Protein AF-A0A6V7HYF6-F1 (afdb_monomer_lite)

Sequence (171 aa):
VRHMAARCIATLAVLHTGVTMQYVVKYVVPLLETRTADAGNAHILTAPNQLDVKRQGAAEALTCIVDKLEVKVVPYAVLFMVPLLGRMSDQNQAVRLACNATFATLIQLLPLDPGAISDAPNLIKEKAQETRFLEQLLNPSSIPDTKLPIPVAAELRSYQQQGLNWLDFLN

Secondary structure (DSSP, 8-state):
-HHHHHHHHHHHHHHSHHHHHHHIIIIITHHHH---S-TT-TTS---HHHHHHHHHHHHHHHHHHHHHHGGGGGGGHHHHHHHHHTTTT-SSHHHHHHHHHHHHHHHHHGGG--S--SS-GGGHHHHHHHHHHHHHHH-GGGSPPPPPSS--SSPPPHHHHHHHHHHHHT-

Structure (mmCIF, N/CA/C/O backbone):
data_AF-A0A6V7HYF6-F1
#
_entry.id   AF-A0A6V7HYF6-F1
#
loop_
_atom_site.group_PDB
_atom_site.id
_atom_site.type_symbol
_atom_site.label_atom_id
_atom_site.label_alt_id
_atom_site.label_comp_id
_atom_site.label_asym_id
_atom_site.label_entity_id
_atom_site.label_seq_id
_atom_site.pdbx_PDB_ins_code
_atom_site.Cartn_x
_atom_site.Cartn_y
_atom_site.Cartn_z
_atom_site.occupancy
_atom_site.B_iso_or_equiv
_atom_site.auth_seq_id
_atom_site.auth_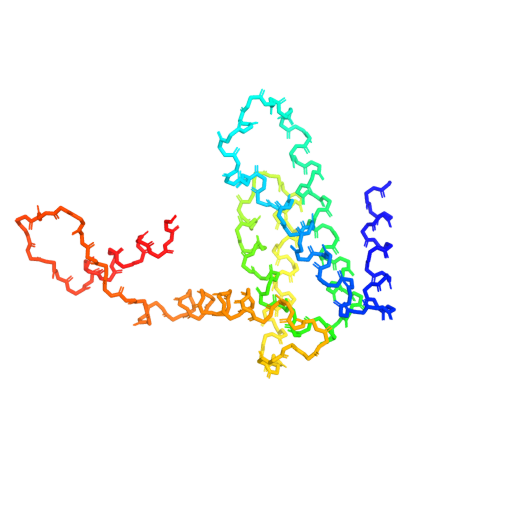comp_id
_atom_site.auth_asym_id
_atom_site.auth_atom_id
_atom_site.pdbx_PDB_model_num
ATOM 1 N N . VAL A 1 1 ? 14.661 7.808 -16.830 1.00 87.88 1 VAL A N 1
ATOM 2 C CA . VAL A 1 1 ? 15.397 7.072 -15.768 1.00 87.88 1 VAL A CA 1
ATOM 3 C C . VAL A 1 1 ? 14.450 6.462 -14.735 1.00 87.88 1 VAL A C 1
ATOM 5 O O . VAL A 1 1 ? 14.399 5.244 -14.681 1.00 87.88 1 VAL A O 1
ATOM 8 N N . ARG A 1 2 ? 13.644 7.253 -14.002 1.00 92.94 2 ARG A N 1
ATOM 9 C CA . ARG A 1 2 ? 12.686 6.769 -12.975 1.00 92.94 2 ARG A CA 1
ATOM 10 C C . ARG A 1 2 ? 11.785 5.608 -13.441 1.00 92.94 2 ARG A C 1
ATOM 12 O O . ARG A 1 2 ? 11.874 4.525 -12.879 1.00 92.94 2 ARG A O 1
ATOM 19 N N . HIS A 1 3 ? 11.049 5.791 -14.540 1.00 95.06 3 HIS A N 1
ATOM 20 C CA . HIS A 1 3 ? 10.172 4.750 -15.099 1.00 95.06 3 HIS A CA 1
ATOM 21 C C . HIS A 1 3 ? 10.909 3.448 -15.459 1.00 95.06 3 HIS A C 1
ATOM 23 O O . HIS A 1 3 ? 10.428 2.347 -15.206 1.00 95.06 3 HIS A O 1
ATOM 29 N N . MET A 1 4 ? 12.121 3.553 -16.016 1.00 97.44 4 MET A N 1
ATOM 30 C CA . MET A 1 4 ? 12.931 2.372 -16.341 1.00 97.44 4 MET A CA 1
ATOM 31 C C . MET A 1 4 ? 13.424 1.652 -15.083 1.00 97.44 4 MET A C 1
ATOM 33 O O . MET A 1 4 ? 13.436 0.425 -15.058 1.00 97.44 4 MET A O 1
ATOM 37 N N . ALA A 1 5 ? 13.772 2.391 -14.026 1.00 97.12 5 ALA A N 1
ATOM 38 C CA . ALA A 1 5 ? 14.132 1.802 -12.739 1.00 97.12 5 ALA A CA 1
ATOM 39 C C . ALA A 1 5 ? 12.944 1.049 -12.114 1.00 97.12 5 ALA A C 1
ATOM 41 O O . ALA A 1 5 ? 13.109 -0.094 -11.700 1.00 97.12 5 ALA A O 1
ATOM 42 N N . ALA A 1 6 ? 11.740 1.633 -12.135 1.00 97.81 6 ALA A N 1
ATOM 43 C CA . ALA A 1 6 ? 10.510 0.986 -11.668 1.00 97.81 6 ALA A CA 1
ATOM 44 C C . ALA A 1 6 ? 10.236 -0.343 -12.398 1.00 97.81 6 ALA A C 1
ATOM 46 O O . ALA A 1 6 ? 10.033 -1.380 -11.766 1.00 97.81 6 ALA A O 1
ATOM 47 N N . ARG A 1 7 ? 10.324 -0.346 -13.734 1.00 98.06 7 ARG A N 1
ATOM 48 C CA . ARG A 1 7 ? 10.171 -1.566 -14.549 1.00 98.06 7 ARG A CA 1
ATOM 49 C C . ARG A 1 7 ? 11.262 -2.604 -14.292 1.00 98.06 7 ARG A C 1
ATOM 51 O O . ARG A 1 7 ? 10.984 -3.802 -14.343 1.00 98.06 7 ARG A O 1
ATOM 58 N N . CYS A 1 8 ? 12.491 -2.164 -14.029 1.00 98.06 8 CYS A N 1
ATOM 59 C CA . CYS A 1 8 ? 13.591 -3.054 -13.665 1.00 98.06 8 CYS A CA 1
ATOM 60 C C . CYS A 1 8 ? 13.293 -3.768 -12.338 1.00 98.06 8 CYS A C 1
ATOM 62 O O . CYS A 1 8 ? 13.334 -4.995 -12.289 1.00 98.06 8 CYS A O 1
ATOM 64 N N . ILE A 1 9 ? 12.880 -3.025 -11.304 1.00 98.06 9 ILE A N 1
ATOM 65 C CA . ILE A 1 9 ? 12.479 -3.594 -10.006 1.00 98.06 9 ILE A CA 1
ATOM 66 C C . ILE A 1 9 ? 11.314 -4.577 -10.179 1.00 98.06 9 ILE A C 1
ATOM 68 O O . ILE A 1 9 ? 11.366 -5.685 -9.653 1.00 98.06 9 ILE A O 1
ATOM 72 N N . ALA A 1 10 ? 10.297 -4.221 -10.967 1.00 98.25 10 ALA A N 1
ATOM 73 C CA . ALA A 1 10 ? 9.178 -5.118 -11.259 1.00 98.25 10 ALA A CA 1
ATOM 74 C C . ALA A 1 10 ? 9.619 -6.403 -11.981 1.00 98.25 10 ALA A C 1
ATOM 76 O O . ALA A 1 10 ? 9.105 -7.484 -11.713 1.00 98.25 10 ALA A O 1
ATOM 77 N N . THR A 1 11 ? 10.613 -6.315 -12.866 1.00 98.31 11 THR A N 1
ATOM 78 C CA . THR A 1 11 ? 11.182 -7.496 -13.530 1.00 98.31 11 THR A CA 1
ATOM 79 C C . THR A 1 11 ? 11.944 -8.377 -12.537 1.00 98.31 11 THR A C 1
ATOM 81 O O . THR A 1 11 ? 11.766 -9.592 -12.546 1.00 98.31 11 THR A O 1
ATOM 84 N N . LEU A 1 12 ? 12.731 -7.787 -11.630 1.00 98.00 12 LEU A N 1
ATOM 85 C CA . LEU A 1 12 ? 13.391 -8.523 -10.543 1.00 98.00 12 LEU A CA 1
ATOM 86 C C . LEU A 1 12 ? 12.376 -9.209 -9.621 1.00 98.00 12 LEU A C 1
ATOM 88 O O . LEU A 1 12 ? 12.587 -10.353 -9.225 1.00 98.00 12 LEU A O 1
ATOM 92 N N . ALA A 1 13 ? 11.244 -8.558 -9.350 1.00 97.44 13 ALA A N 1
ATOM 93 C CA . ALA A 1 13 ? 10.157 -9.118 -8.557 1.00 97.44 13 ALA A CA 1
ATOM 94 C C . ALA A 1 13 ? 9.546 -10.373 -9.193 1.00 97.44 13 ALA A C 1
ATOM 96 O O . ALA A 1 13 ? 9.203 -11.312 -8.478 1.00 97.44 13 ALA A O 1
ATOM 97 N N . VAL A 1 14 ? 9.450 -10.430 -10.524 1.00 97.12 14 VAL A N 1
ATOM 98 C CA . VAL A 1 14 ? 8.999 -11.637 -11.239 1.00 97.12 14 VAL A CA 1
ATOM 99 C C . VAL A 1 14 ? 10.006 -12.780 -11.116 1.00 97.12 14 VAL A C 1
ATOM 101 O O . VAL A 1 14 ? 9.597 -13.933 -10.997 1.00 97.12 14 VAL A O 1
ATOM 104 N N . LEU A 1 15 ? 11.306 -12.475 -11.166 1.00 96.88 15 LEU A N 1
ATOM 105 C CA . LEU A 1 15 ? 12.371 -13.484 -11.136 1.00 96.88 15 LEU A CA 1
ATOM 106 C C . LEU A 1 15 ? 12.616 -14.032 -9.725 1.00 96.88 15 LEU A C 1
ATOM 108 O O . LEU A 1 15 ? 12.786 -15.234 -9.544 1.00 96.88 15 LEU A O 1
ATOM 112 N N . HIS A 1 16 ? 12.620 -13.150 -8.726 1.00 95.50 16 HIS A N 1
ATOM 113 C CA . HIS A 1 16 ? 12.924 -13.464 -7.333 1.00 95.50 16 HIS A CA 1
ATOM 114 C C . HIS A 1 16 ? 11.963 -12.720 -6.401 1.00 95.50 16 HIS A C 1
ATOM 116 O O . HIS A 1 16 ? 12.358 -11.761 -5.735 1.00 95.50 16 HIS A O 1
ATOM 122 N N . THR A 1 17 ? 10.699 -13.151 -6.360 1.00 94.31 17 THR A N 1
ATOM 123 C CA . THR A 1 17 ? 9.617 -12.473 -5.625 1.00 94.31 17 THR A CA 1
ATOM 124 C C . THR A 1 17 ? 9.936 -12.292 -4.145 1.00 94.31 17 THR A C 1
ATOM 126 O O . THR A 1 17 ? 10.073 -11.151 -3.716 1.00 94.31 17 THR A O 1
ATOM 129 N N . GLY A 1 18 ? 10.165 -13.378 -3.398 1.00 92.38 18 GLY A N 1
ATOM 130 C CA . GLY A 1 18 ? 10.453 -13.325 -1.960 1.00 92.38 18 GLY A CA 1
ATOM 131 C C . GLY A 1 18 ? 11.562 -12.346 -1.585 1.00 92.38 18 GLY A C 1
ATOM 132 O O . GLY A 1 18 ? 11.352 -11.443 -0.783 1.00 92.38 18 GLY A O 1
ATOM 133 N N . VAL A 1 19 ? 12.733 -12.461 -2.218 1.00 95.25 19 VAL A N 1
ATOM 134 C CA . VAL A 1 19 ? 13.873 -11.573 -1.934 1.00 95.25 19 VAL A CA 1
ATOM 135 C C . VAL A 1 19 ? 13.561 -10.139 -2.355 1.00 95.25 19 VAL A C 1
ATOM 137 O O . VAL A 1 19 ? 13.766 -9.209 -1.581 1.00 95.25 19 VAL A O 1
ATOM 140 N N . THR A 1 20 ? 13.033 -9.938 -3.563 1.00 96.75 20 THR A N 1
ATOM 141 C CA . THR A 1 20 ? 12.791 -8.589 -4.087 1.00 96.75 20 THR A CA 1
ATOM 142 C C . THR A 1 20 ? 11.736 -7.849 -3.271 1.00 96.75 20 THR A C 1
ATOM 144 O O . THR A 1 20 ? 11.932 -6.676 -2.963 1.00 96.75 20 THR A O 1
ATOM 147 N N . MET A 1 21 ? 10.655 -8.518 -2.862 1.00 96.19 21 MET A N 1
ATOM 148 C CA . MET A 1 21 ? 9.611 -7.909 -2.035 1.00 96.19 21 MET A CA 1
ATOM 149 C C . MET A 1 21 ? 10.145 -7.470 -0.671 1.00 96.19 21 MET A C 1
ATOM 151 O O . MET A 1 21 ? 9.790 -6.388 -0.215 1.00 96.19 21 MET A O 1
ATOM 155 N N . GLN A 1 22 ? 11.075 -8.217 -0.064 1.00 95.00 22 GLN A N 1
ATOM 156 C CA . GLN A 1 22 ? 11.743 -7.774 1.168 1.00 95.00 22 GLN A CA 1
ATOM 157 C C . GLN A 1 22 ? 12.480 -6.445 0.978 1.00 95.00 22 GLN A C 1
ATOM 159 O O . GLN A 1 22 ? 12.389 -5.561 1.828 1.00 95.00 22 GLN A O 1
ATOM 164 N N . TYR A 1 23 ? 13.186 -6.271 -0.144 1.00 96.19 23 TYR A N 1
ATOM 165 C CA . TYR A 1 23 ? 13.844 -5.001 -0.457 1.00 96.19 23 TYR A CA 1
ATOM 166 C C . TYR A 1 23 ? 12.842 -3.893 -0.794 1.00 96.19 23 TYR A C 1
ATOM 168 O O . TYR A 1 23 ? 13.044 -2.750 -0.390 1.00 96.19 23 TYR A O 1
ATOM 176 N N . VAL A 1 24 ? 11.760 -4.206 -1.509 1.00 97.19 24 VAL A N 1
ATOM 177 C CA . VAL A 1 24 ? 10.713 -3.232 -1.850 1.00 97.19 24 VAL A CA 1
ATOM 178 C C . VAL A 1 24 ? 10.048 -2.697 -0.585 1.00 97.19 24 VAL A C 1
ATOM 180 O O . VAL A 1 24 ? 9.981 -1.482 -0.409 1.00 97.19 24 VAL A O 1
ATOM 183 N N . VAL A 1 25 ? 9.630 -3.575 0.325 1.00 95.25 25 VAL A N 1
ATOM 184 C CA . VAL A 1 25 ? 9.020 -3.173 1.598 1.00 95.25 25 VAL A CA 1
ATOM 185 C C . VAL A 1 25 ? 10.016 -2.384 2.446 1.00 95.25 25 VAL A C 1
ATOM 187 O O . VAL A 1 25 ? 9.699 -1.309 2.931 1.00 95.25 25 VAL A O 1
ATOM 190 N N . LYS A 1 26 ? 11.273 -2.828 2.532 1.00 94.12 26 LYS A N 1
ATOM 191 C CA . LYS A 1 26 ? 12.274 -2.158 3.371 1.00 94.12 26 LYS A CA 1
ATOM 192 C C . LYS A 1 26 ? 12.760 -0.804 2.838 1.00 94.12 26 LYS A C 1
ATOM 194 O O . LYS A 1 26 ? 13.119 0.060 3.633 1.00 94.12 26 LYS A O 1
ATOM 199 N N . TYR A 1 27 ? 12.849 -0.622 1.519 1.00 94.75 27 TYR A N 1
ATOM 200 C CA . TYR A 1 27 ? 13.543 0.533 0.925 1.00 94.75 27 TYR A CA 1
ATOM 201 C C . TYR A 1 27 ? 12.701 1.364 -0.040 1.00 94.75 27 TYR A C 1
ATOM 203 O O . TYR A 1 27 ? 13.030 2.528 -0.251 1.00 94.75 27 TYR A O 1
ATOM 211 N N . VAL A 1 28 ? 11.654 0.802 -0.647 1.00 96.12 28 VAL A N 1
ATOM 212 C CA . VAL A 1 28 ? 10.807 1.519 -1.615 1.00 96.12 28 VAL A CA 1
ATOM 213 C C . VAL A 1 28 ? 9.549 2.053 -0.942 1.00 96.12 28 VAL A C 1
ATOM 215 O O . VAL A 1 28 ? 9.225 3.220 -1.132 1.00 96.12 28 VAL A O 1
ATOM 218 N N . VAL A 1 29 ? 8.873 1.246 -0.122 1.00 95.25 29 VAL A N 1
ATOM 219 C CA . VAL A 1 29 ? 7.658 1.665 0.596 1.00 95.25 29 VAL A CA 1
ATOM 220 C C . VAL A 1 29 ? 7.890 2.912 1.474 1.00 95.25 29 VAL A C 1
ATOM 222 O O . VAL A 1 29 ? 7.138 3.874 1.308 1.00 95.25 29 VAL A O 1
ATOM 225 N N . PRO A 1 30 ? 8.967 3.022 2.282 1.00 93.69 30 PRO A N 1
ATOM 226 C CA . PRO A 1 30 ? 9.211 4.213 3.108 1.00 93.69 30 PRO A CA 1
ATOM 227 C C . PRO A 1 30 ? 9.414 5.507 2.304 1.00 93.69 30 PRO A C 1
ATOM 229 O O . PRO A 1 30 ? 9.233 6.615 2.817 1.00 93.69 30 PRO A O 1
ATOM 232 N N . LEU A 1 31 ? 9.771 5.399 1.018 1.00 93.81 31 LEU A N 1
ATOM 233 C CA . LEU A 1 31 ? 9.900 6.555 0.128 1.00 93.81 31 LEU A CA 1
ATOM 234 C C . LEU A 1 31 ? 8.544 7.166 -0.251 1.00 93.81 31 LEU A C 1
ATOM 236 O O . LEU A 1 31 ? 8.536 8.275 -0.782 1.00 93.81 31 LEU A O 1
ATOM 240 N N . LEU A 1 32 ? 7.418 6.490 0.012 1.00 92.38 32 LEU A N 1
ATOM 241 C CA . LEU A 1 32 ? 6.087 7.098 -0.055 1.00 92.38 32 LEU A CA 1
ATOM 242 C C . LEU A 1 32 ? 5.842 8.028 1.131 1.00 92.38 32 LEU A C 1
ATOM 244 O O . LEU A 1 32 ? 5.258 9.099 0.969 1.00 92.38 32 LEU A O 1
ATOM 248 N N . GLU A 1 33 ? 6.289 7.644 2.323 1.00 81.88 33 GLU A N 1
ATOM 249 C CA . GLU A 1 33 ? 5.926 8.341 3.552 1.00 81.88 33 GLU A CA 1
ATOM 250 C C . GLU A 1 33 ? 6.693 9.655 3.705 1.00 81.88 33 GLU A C 1
ATOM 252 O O . GLU A 1 33 ? 6.093 10.656 4.094 1.00 81.88 33 GLU A O 1
ATOM 257 N N . THR A 1 34 ? 7.977 9.711 3.318 1.00 63.34 34 THR A N 1
ATOM 258 C CA . THR A 1 34 ? 8.880 10.897 3.361 1.00 63.34 34 THR A CA 1
ATOM 259 C C . THR A 1 34 ? 8.828 11.761 4.636 1.00 63.34 34 THR A C 1
ATOM 261 O O . THR A 1 34 ? 9.374 12.861 4.673 1.00 63.34 34 THR A O 1
ATOM 264 N N . ARG A 1 35 ? 8.232 11.233 5.702 1.00 56.53 35 ARG A N 1
ATOM 265 C CA . ARG A 1 35 ? 8.416 11.598 7.100 1.00 56.53 35 ARG A CA 1
ATOM 266 C C . ARG A 1 35 ? 8.779 10.305 7.812 1.00 56.53 35 ARG A C 1
ATOM 268 O O . ARG A 1 35 ? 7.962 9.737 8.522 1.00 56.53 35 ARG A O 1
ATOM 275 N N . THR A 1 36 ? 9.981 9.793 7.574 1.00 44.81 36 THR A N 1
ATOM 276 C CA . THR A 1 36 ? 10.496 8.798 8.509 1.00 44.81 36 THR A CA 1
ATOM 277 C C . THR A 1 36 ? 10.739 9.510 9.830 1.00 44.81 36 THR A C 1
ATOM 279 O O . THR A 1 36 ? 11.239 10.637 9.862 1.00 44.81 36 THR A O 1
ATOM 282 N N . ALA A 1 37 ? 10.354 8.844 10.909 1.00 42.34 37 ALA A N 1
ATOM 283 C CA . ALA A 1 37 ? 10.533 9.209 12.306 1.00 42.34 37 ALA A CA 1
ATOM 284 C C . ALA A 1 37 ? 12.009 9.379 12.742 1.00 42.34 37 ALA A C 1
ATOM 286 O O . ALA A 1 37 ? 12.324 9.267 13.922 1.00 42.34 37 ALA A O 1
ATOM 287 N N . ASP A 1 38 ? 12.919 9.712 11.824 1.00 39.72 38 ASP A N 1
ATOM 288 C CA . ASP A 1 38 ? 14.260 10.195 12.132 1.00 39.72 38 ASP A CA 1
ATOM 289 C C . ASP A 1 38 ? 14.187 11.695 12.439 1.00 39.72 38 ASP A C 1
ATOM 291 O O . ASP A 1 38 ? 14.767 12.546 11.759 1.00 39.72 38 ASP A O 1
ATOM 295 N N . ALA A 1 39 ? 13.498 12.022 13.533 1.00 42.66 39 ALA A N 1
ATOM 296 C CA . ALA A 1 39 ? 13.547 13.338 14.168 1.00 42.66 39 ALA A CA 1
ATOM 297 C C . ALA A 1 39 ? 14.986 13.761 14.557 1.00 42.66 39 ALA A C 1
ATOM 299 O O . ALA A 1 39 ? 15.206 14.904 14.944 1.00 42.66 39 ALA A O 1
ATOM 300 N N . GLY A 1 40 ? 15.979 12.871 14.416 1.00 42.16 40 GLY A N 1
ATOM 301 C CA . GLY A 1 40 ? 17.401 13.165 14.598 1.00 42.16 40 GLY A CA 1
ATOM 302 C C . GLY A 1 40 ? 18.092 13.850 13.411 1.00 42.16 40 GLY A C 1
ATOM 303 O O . GLY A 1 40 ? 19.126 14.472 13.619 1.00 42.16 40 GLY A O 1
ATOM 304 N N . ASN A 1 41 ? 17.535 13.792 12.191 1.00 39.47 41 ASN A N 1
ATOM 305 C CA . ASN A 1 41 ? 18.158 14.359 10.979 1.00 39.47 41 ASN A CA 1
ATOM 306 C C . ASN A 1 41 ? 17.259 15.365 10.236 1.00 39.47 41 ASN A C 1
ATOM 308 O O . ASN A 1 41 ? 17.445 15.626 9.045 1.00 39.47 41 ASN A O 1
ATOM 312 N N . ALA A 1 42 ? 16.324 15.997 10.950 1.00 44.78 42 ALA A N 1
ATOM 313 C CA . ALA A 1 42 ? 15.415 17.025 10.431 1.00 44.78 42 ALA A CA 1
ATOM 314 C C . ALA A 1 42 ? 16.111 18.301 9.888 1.00 44.78 42 ALA A C 1
ATOM 316 O O . ALA A 1 42 ? 15.436 19.231 9.454 1.00 44.78 42 ALA A O 1
ATOM 317 N N . HIS A 1 43 ? 17.449 18.364 9.888 1.00 39.53 43 HIS A N 1
ATOM 318 C CA . HIS A 1 43 ? 18.225 19.520 9.435 1.00 39.53 43 HIS A CA 1
ATOM 319 C C . HIS A 1 43 ? 18.670 19.452 7.960 1.00 39.53 43 HIS A C 1
ATOM 321 O O . HIS A 1 43 ? 19.163 20.442 7.418 1.00 39.53 43 HIS A O 1
ATOM 327 N N . ILE A 1 44 ? 18.491 18.333 7.249 1.00 48.59 44 ILE A N 1
ATOM 328 C CA . ILE A 1 44 ? 18.701 18.359 5.793 1.00 48.59 44 ILE A CA 1
ATOM 329 C C . ILE A 1 44 ? 17.401 18.835 5.154 1.00 48.59 44 ILE A C 1
ATOM 331 O O . ILE A 1 44 ? 16.487 18.043 4.920 1.00 48.59 44 ILE A O 1
ATOM 335 N N . LEU A 1 45 ? 17.343 20.144 4.885 1.00 51.62 45 LEU A N 1
ATOM 336 C CA . LEU A 1 45 ? 16.367 20.819 4.026 1.00 51.62 45 LEU A CA 1
ATOM 337 C C . LEU A 1 45 ? 16.364 20.149 2.644 1.00 51.62 45 LEU A C 1
ATOM 339 O O . LEU A 1 45 ? 16.965 20.623 1.683 1.00 51.62 45 LEU A O 1
ATOM 343 N N . THR A 1 46 ? 15.727 18.989 2.554 1.00 57.41 46 THR A N 1
ATOM 344 C CA . THR A 1 46 ? 15.526 18.286 1.297 1.00 57.41 46 THR A CA 1
ATOM 345 C C . THR A 1 46 ? 14.552 19.152 0.519 1.00 57.41 46 THR A C 1
ATOM 347 O O . THR A 1 46 ? 13.416 19.341 0.956 1.00 57.41 46 THR A O 1
ATOM 350 N N . ALA A 1 47 ? 15.011 19.748 -0.583 1.00 63.12 47 ALA A N 1
ATOM 351 C CA . ALA A 1 47 ? 14.181 20.647 -1.375 1.00 63.12 47 ALA A CA 1
ATOM 352 C C . ALA A 1 47 ? 12.840 19.956 -1.702 1.00 63.12 47 ALA A C 1
ATOM 354 O O . ALA A 1 47 ? 12.865 18.768 -2.040 1.00 63.12 47 ALA A O 1
ATOM 355 N N . PRO A 1 48 ? 11.689 20.653 -1.647 1.00 63.31 48 PRO A N 1
ATOM 356 C CA . PRO A 1 48 ? 10.370 20.049 -1.879 1.00 63.31 48 PRO A CA 1
ATOM 357 C C . PRO A 1 48 ? 10.313 19.168 -3.139 1.00 63.31 48 PRO A C 1
ATOM 359 O O . PRO A 1 48 ? 9.784 18.059 -3.116 1.00 63.31 48 PRO A O 1
ATOM 362 N N . ASN A 1 49 ? 10.994 19.597 -4.205 1.00 73.00 49 ASN A N 1
ATOM 363 C CA . ASN A 1 49 ? 11.095 18.864 -5.468 1.00 73.00 49 ASN A CA 1
ATOM 364 C C . ASN A 1 49 ? 11.766 17.483 -5.332 1.00 73.00 49 ASN A C 1
ATOM 366 O O . ASN A 1 49 ? 11.419 16.556 -6.058 1.00 73.00 49 ASN A O 1
ATOM 370 N N . GLN A 1 50 ? 12.724 17.311 -4.417 1.00 76.88 50 GLN A N 1
ATOM 371 C CA . GLN A 1 50 ? 13.391 16.024 -4.195 1.00 76.88 50 GLN A CA 1
ATOM 372 C C . GLN A 1 50 ? 12.493 15.032 -3.444 1.00 76.88 50 GLN A C 1
ATOM 374 O O . GLN A 1 50 ? 12.584 13.827 -3.687 1.00 76.88 50 GLN A O 1
ATOM 379 N N . LEU A 1 51 ? 11.613 15.517 -2.562 1.00 82.38 51 LEU A N 1
ATOM 380 C CA . LEU A 1 51 ? 10.629 14.673 -1.880 1.00 82.38 51 LEU A CA 1
ATOM 381 C C . LEU A 1 51 ? 9.575 14.164 -2.867 1.00 82.38 51 LEU A C 1
ATOM 383 O O . LEU A 1 51 ? 9.258 12.977 -2.865 1.00 82.38 51 LEU A O 1
ATOM 387 N N . ASP A 1 52 ? 9.097 15.031 -3.758 1.00 89.38 52 ASP A N 1
ATOM 388 C CA . ASP A 1 52 ? 8.135 14.665 -4.800 1.00 89.38 52 ASP A CA 1
ATOM 389 C C . ASP A 1 52 ? 8.682 13.587 -5.741 1.00 89.38 52 ASP A C 1
ATOM 391 O O . ASP A 1 52 ? 7.992 12.611 -6.030 1.00 89.38 52 ASP A O 1
ATOM 395 N N . VAL A 1 53 ? 9.946 13.702 -6.161 1.00 91.44 53 VAL A N 1
ATOM 396 C CA . VAL A 1 53 ? 10.589 12.699 -7.027 1.00 91.44 53 VAL A CA 1
ATOM 397 C C . VAL A 1 53 ? 10.698 11.336 -6.335 1.00 91.44 53 VAL A C 1
ATOM 399 O O . VAL A 1 53 ? 10.484 10.312 -6.988 1.00 91.44 53 VAL A O 1
ATOM 402 N N . LYS A 1 54 ? 10.989 11.298 -5.025 1.00 92.88 54 LYS A N 1
ATOM 403 C CA . LYS A 1 54 ? 11.024 10.047 -4.245 1.00 92.88 54 LYS A CA 1
ATOM 404 C C . LYS A 1 54 ? 9.646 9.386 -4.197 1.00 92.88 54 LYS A C 1
ATOM 406 O O . LYS A 1 54 ? 9.538 8.213 -4.553 1.00 92.88 54 LYS A O 1
ATOM 411 N N . ARG A 1 55 ? 8.598 10.148 -3.858 1.00 94.69 55 ARG A N 1
ATOM 412 C CA . ARG A 1 55 ? 7.220 9.630 -3.795 1.00 94.69 55 ARG A CA 1
ATOM 413 C C . ARG A 1 55 ? 6.721 9.166 -5.162 1.00 94.69 55 ARG A C 1
ATOM 415 O O . ARG A 1 55 ? 6.167 8.078 -5.270 1.00 94.69 55 ARG A O 1
ATOM 422 N N . GLN A 1 56 ? 6.986 9.930 -6.224 1.00 95.56 56 GLN A N 1
ATOM 423 C CA . GLN A 1 56 ? 6.668 9.528 -7.600 1.00 95.56 56 GLN A CA 1
ATOM 424 C C . GLN A 1 56 ? 7.409 8.256 -8.024 1.00 95.56 56 GLN A C 1
ATOM 426 O O . GLN A 1 56 ? 6.851 7.432 -8.745 1.00 95.56 56 GLN A O 1
ATOM 431 N N . GLY A 1 57 ? 8.669 8.096 -7.612 1.00 96.38 57 GLY A N 1
ATOM 432 C CA . GLY A 1 57 ? 9.455 6.894 -7.891 1.00 96.38 57 GLY A CA 1
ATOM 433 C C . GLY A 1 57 ? 8.900 5.666 -7.183 1.00 96.38 57 GLY A C 1
ATOM 434 O O . GLY A 1 57 ? 8.739 4.626 -7.815 1.00 96.38 57 GLY A O 1
ATOM 435 N N . ALA A 1 58 ? 8.561 5.805 -5.903 1.00 97.25 58 ALA A N 1
ATOM 436 C CA . ALA A 1 58 ? 7.978 4.732 -5.110 1.00 97.25 58 ALA A CA 1
ATOM 437 C C . ALA A 1 58 ? 6.594 4.322 -5.628 1.00 97.25 58 ALA A C 1
ATOM 439 O O . ALA A 1 58 ? 6.363 3.140 -5.870 1.00 97.25 58 ALA A O 1
ATOM 440 N N . ALA A 1 59 ? 5.712 5.293 -5.883 1.00 97.75 59 ALA A N 1
ATOM 441 C CA . ALA A 1 59 ? 4.379 5.035 -6.419 1.00 97.75 59 ALA A CA 1
ATOM 442 C C . ALA A 1 59 ? 4.453 4.313 -7.772 1.00 97.75 59 ALA A C 1
ATOM 444 O O . ALA A 1 59 ? 3.804 3.290 -7.957 1.00 97.75 59 ALA A O 1
ATOM 445 N N . GLU A 1 60 ? 5.309 4.783 -8.685 1.00 98.25 60 GLU A N 1
ATOM 446 C CA . GLU A 1 60 ? 5.490 4.153 -9.996 1.00 98.25 60 GLU A CA 1
ATOM 447 C C . GLU A 1 60 ? 6.108 2.749 -9.906 1.00 98.25 60 GLU A C 1
ATOM 449 O O . GLU A 1 60 ? 5.709 1.859 -10.659 1.00 98.25 60 GLU A O 1
ATOM 454 N N . ALA A 1 61 ? 7.060 2.527 -8.993 1.00 98.44 61 ALA A N 1
ATOM 455 C CA . ALA A 1 61 ? 7.632 1.205 -8.750 1.00 98.44 61 ALA A CA 1
ATOM 456 C C . ALA A 1 61 ? 6.571 0.218 -8.256 1.00 98.44 61 ALA A C 1
ATOM 458 O O . ALA A 1 61 ? 6.487 -0.883 -8.796 1.00 98.44 61 ALA A O 1
ATOM 459 N N . LEU A 1 62 ? 5.732 0.620 -7.295 1.00 98.31 62 LEU A N 1
ATOM 460 C CA . LEU A 1 62 ? 4.640 -0.221 -6.808 1.00 98.31 62 LEU A CA 1
ATOM 461 C C . LEU A 1 62 ? 3.605 -0.499 -7.901 1.00 98.31 62 LEU A C 1
ATOM 463 O O . LEU A 1 62 ? 3.231 -1.655 -8.065 1.00 98.31 62 LEU A O 1
ATOM 467 N N . THR A 1 63 ? 3.215 0.501 -8.703 1.00 98.44 63 THR A N 1
ATOM 468 C CA . THR A 1 63 ? 2.339 0.280 -9.869 1.00 98.44 63 THR A CA 1
ATOM 469 C C . THR A 1 63 ? 2.939 -0.765 -10.810 1.00 98.44 63 THR A C 1
ATOM 471 O O . THR A 1 63 ? 2.295 -1.763 -11.111 1.00 98.44 63 THR A O 1
ATOM 474 N N . CYS A 1 64 ? 4.210 -0.609 -11.203 1.00 98.44 64 CYS A N 1
ATOM 475 C CA . CYS A 1 64 ? 4.873 -1.562 -12.096 1.00 98.44 64 CYS A CA 1
ATOM 476 C C . CYS A 1 64 ? 4.964 -2.975 -11.497 1.00 98.44 64 CYS A C 1
ATOM 478 O O . CYS A 1 64 ? 4.853 -3.952 -12.232 1.00 98.44 64 CYS A O 1
ATOM 480 N N . ILE A 1 65 ? 5.207 -3.099 -10.188 1.00 98.44 65 ILE A N 1
ATOM 481 C CA . ILE A 1 65 ? 5.274 -4.394 -9.496 1.00 98.44 65 ILE A CA 1
ATOM 482 C C . ILE A 1 65 ? 3.906 -5.073 -9.509 1.00 98.44 65 ILE A C 1
ATOM 484 O O . ILE A 1 65 ? 3.827 -6.244 -9.874 1.00 98.44 65 ILE A O 1
ATOM 488 N N . VAL A 1 66 ? 2.851 -4.347 -9.132 1.00 98.06 66 VAL A N 1
ATOM 489 C CA . VAL A 1 66 ? 1.478 -4.867 -9.086 1.00 98.06 66 VAL A CA 1
ATOM 490 C C . VAL A 1 66 ? 1.034 -5.313 -10.477 1.00 98.06 66 VAL A C 1
ATOM 492 O O . VAL A 1 66 ? 0.592 -6.450 -10.632 1.00 98.06 66 VAL A O 1
ATOM 495 N N . ASP A 1 67 ? 1.266 -4.482 -11.494 1.00 97.44 67 ASP A N 1
ATOM 496 C CA . ASP A 1 67 ? 0.931 -4.803 -12.883 1.00 97.44 67 ASP A CA 1
ATOM 497 C C . ASP A 1 67 ? 1.682 -6.038 -13.396 1.00 97.44 67 ASP A C 1
ATOM 499 O O . ASP A 1 67 ? 1.165 -6.790 -14.217 1.00 97.44 67 ASP A O 1
ATOM 503 N N . LYS A 1 68 ? 2.928 -6.253 -12.952 1.00 97.62 68 LYS A N 1
ATOM 504 C CA . LYS A 1 68 ? 3.784 -7.321 -13.481 1.00 97.62 68 LYS A CA 1
ATOM 505 C C . LYS A 1 68 ? 3.642 -8.650 -12.738 1.00 97.62 68 LYS A C 1
ATOM 507 O O . LYS A 1 68 ? 3.840 -9.702 -13.345 1.00 97.62 68 LYS A O 1
ATOM 512 N N . LEU A 1 69 ? 3.369 -8.609 -11.435 1.00 96.31 69 LEU A N 1
ATOM 513 C CA . LEU A 1 69 ? 3.162 -9.805 -10.618 1.00 96.31 69 LEU A CA 1
ATOM 514 C C . LEU A 1 69 ? 1.730 -10.334 -10.706 1.00 96.31 69 LEU A C 1
ATOM 516 O O . LEU A 1 69 ? 1.537 -11.533 -10.489 1.00 96.31 69 LEU A O 1
ATOM 520 N N . GLU A 1 70 ? 0.752 -9.478 -11.017 1.00 93.56 70 GLU A N 1
ATOM 521 C CA . GLU A 1 70 ? -0.669 -9.834 -11.048 1.00 93.56 70 GLU A CA 1
ATOM 522 C C . GLU A 1 70 ? -1.057 -10.569 -9.748 1.00 93.56 70 GLU A C 1
ATOM 524 O O . GLU A 1 70 ? -0.784 -10.089 -8.650 1.00 93.56 70 GLU A O 1
ATOM 529 N N . VAL A 1 71 ? -1.606 -11.783 -9.834 1.00 92.75 71 VAL A N 1
ATOM 530 C CA . VAL A 1 71 ? -2.007 -12.595 -8.672 1.00 92.75 71 VAL A CA 1
ATOM 531 C C . VAL A 1 71 ? -0.830 -12.929 -7.742 1.00 92.75 71 VAL A C 1
ATOM 533 O O . VAL A 1 71 ? -1.025 -13.110 -6.544 1.00 92.75 71 VAL A O 1
ATOM 536 N N . LYS A 1 72 ? 0.419 -12.960 -8.229 1.00 93.44 72 LYS A N 1
ATOM 537 C CA . LYS A 1 72 ? 1.592 -13.257 -7.382 1.00 93.44 72 LYS A CA 1
ATOM 538 C C . LYS A 1 72 ? 1.906 -12.149 -6.374 1.00 93.44 72 LYS A C 1
ATOM 540 O O . LYS A 1 72 ? 2.691 -12.384 -5.460 1.00 93.44 72 LYS A O 1
ATOM 545 N N . VAL A 1 73 ? 1.313 -10.959 -6.518 1.00 95.62 73 VAL A N 1
ATOM 546 C CA . VAL A 1 73 ? 1.473 -9.864 -5.546 1.00 95.62 73 VAL A CA 1
ATOM 547 C C . VAL A 1 73 ? 0.627 -10.067 -4.291 1.00 95.62 73 VAL A C 1
ATOM 549 O O . VAL A 1 73 ? 0.921 -9.476 -3.257 1.00 95.62 73 VAL A O 1
ATOM 552 N N . VAL A 1 74 ? -0.4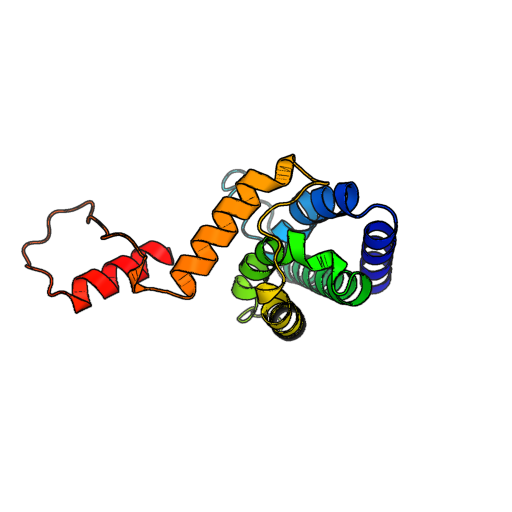03 -10.914 -4.369 1.00 94.81 74 VAL A N 1
ATOM 553 C CA . VAL A 1 74 ? -1.426 -11.106 -3.333 1.00 94.81 74 VAL A CA 1
ATOM 554 C C . VAL A 1 74 ? -0.852 -11.306 -1.921 1.00 94.81 74 VAL A C 1
ATOM 556 O O . VAL A 1 74 ? -1.300 -10.598 -1.022 1.00 94.81 74 VAL A O 1
ATOM 559 N N . PRO A 1 75 ? 0.180 -12.147 -1.686 1.00 94.31 75 PRO A N 1
ATOM 560 C CA . PRO A 1 75 ? 0.736 -12.327 -0.340 1.00 94.31 75 PRO A CA 1
ATOM 561 C C . PRO A 1 75 ? 1.281 -11.038 0.295 1.00 94.31 75 PRO A C 1
ATOM 563 O O . PRO A 1 75 ? 1.351 -10.949 1.521 1.00 94.31 75 PRO A O 1
ATOM 566 N N . TYR A 1 76 ? 1.639 -10.054 -0.534 1.00 94.69 76 TYR A N 1
ATOM 567 C CA . TYR A 1 76 ? 2.243 -8.772 -0.173 1.00 94.69 76 TYR A CA 1
ATOM 568 C C . TYR A 1 76 ? 1.268 -7.593 -0.279 1.00 94.69 76 TYR A C 1
ATOM 570 O O . TYR A 1 76 ? 1.638 -6.472 0.056 1.00 94.69 76 TYR A O 1
ATOM 578 N N . ALA A 1 77 ? 0.034 -7.817 -0.746 1.00 94.06 77 ALA A N 1
ATOM 579 C CA . ALA A 1 77 ? -0.908 -6.750 -1.082 1.00 94.06 77 ALA A CA 1
ATOM 580 C C . ALA A 1 77 ? -1.153 -5.793 0.093 1.00 94.06 77 ALA A C 1
ATOM 582 O O . ALA A 1 77 ? -1.034 -4.580 -0.065 1.00 94.06 77 ALA A O 1
ATOM 583 N N . VAL A 1 78 ? -1.412 -6.339 1.283 1.00 93.31 78 VAL A N 1
ATOM 584 C CA . VAL A 1 78 ? -1.688 -5.553 2.494 1.00 93.31 78 VAL A CA 1
ATOM 585 C C . VAL A 1 78 ? -0.519 -4.629 2.866 1.00 93.31 78 VAL A C 1
ATOM 587 O O . VAL A 1 78 ? -0.751 -3.467 3.192 1.00 93.31 78 VAL A O 1
ATOM 590 N N . LEU A 1 79 ? 0.727 -5.097 2.709 1.00 94.50 79 LEU A N 1
ATOM 591 C CA . LEU A 1 79 ? 1.943 -4.307 2.966 1.00 94.50 79 LEU A CA 1
ATOM 592 C C . LEU A 1 79 ? 2.061 -3.085 2.045 1.00 94.50 79 LEU A C 1
ATOM 594 O O . LEU A 1 79 ? 2.735 -2.115 2.377 1.00 94.50 79 LEU A O 1
ATOM 598 N N . PHE A 1 80 ? 1.436 -3.125 0.867 1.00 95.81 80 PHE A N 1
ATOM 599 C CA . PHE A 1 80 ? 1.406 -1.993 -0.059 1.00 95.81 80 PHE A CA 1
ATOM 600 C C . PHE A 1 80 ? 0.167 -1.125 0.139 1.00 95.81 80 PHE A C 1
ATOM 602 O O . PHE A 1 80 ? 0.247 0.093 -0.006 1.00 95.81 80 PHE A O 1
ATOM 609 N N . MET A 1 81 ? -0.976 -1.729 0.466 1.00 93.94 81 MET A N 1
ATOM 610 C CA . MET A 1 81 ? -2.256 -1.030 0.559 1.00 93.94 81 MET A CA 1
ATOM 611 C C . MET A 1 81 ? -2.236 0.107 1.578 1.00 93.94 81 MET A C 1
ATOM 613 O O . MET A 1 81 ? -2.698 1.198 1.247 1.00 93.94 81 MET A O 1
ATOM 617 N N . VAL A 1 82 ? -1.690 -0.111 2.776 1.00 91.25 82 VAL A N 1
ATOM 618 C CA . VAL A 1 82 ? -1.702 0.911 3.837 1.00 91.25 82 VAL A CA 1
ATOM 619 C C . VAL A 1 82 ? -0.842 2.137 3.471 1.00 91.25 82 VAL A C 1
ATOM 621 O O . VAL A 1 82 ? -1.379 3.250 3.457 1.00 91.25 82 VAL A O 1
ATOM 624 N N . PRO A 1 83 ? 0.423 1.988 3.029 1.00 92.94 83 PRO A N 1
ATOM 625 C CA . PRO A 1 83 ? 1.213 3.118 2.529 1.00 92.94 83 PRO A CA 1
ATOM 626 C C . PRO A 1 83 ? 0.580 3.838 1.329 1.00 92.94 83 PRO A C 1
ATOM 628 O O . PRO A 1 83 ? 0.641 5.067 1.224 1.00 92.94 83 PRO A O 1
ATOM 631 N N . LEU A 1 84 ? -0.043 3.093 0.406 1.00 95.75 84 LEU A N 1
ATOM 632 C CA . LEU A 1 84 ? -0.723 3.666 -0.761 1.00 95.75 84 LEU A CA 1
ATOM 633 C C . LEU A 1 84 ? -1.955 4.484 -0.360 1.00 95.75 84 LEU A C 1
ATOM 635 O O . LEU A 1 84 ? -2.152 5.579 -0.894 1.00 95.75 84 LEU A O 1
ATOM 639 N N . LEU A 1 85 ? -2.746 3.994 0.600 1.00 93.00 85 LEU A N 1
ATOM 640 C CA . LEU A 1 85 ? -3.894 4.705 1.163 1.00 93.00 85 LEU A CA 1
ATOM 641 C C . LEU A 1 85 ? -3.466 6.073 1.709 1.00 93.00 85 LEU A C 1
ATOM 643 O O . LEU A 1 85 ? -4.060 7.097 1.364 1.00 93.00 85 LEU A O 1
ATOM 647 N N . GLY A 1 86 ? -2.359 6.113 2.457 1.00 90.56 86 GLY A N 1
ATOM 648 C CA . GLY A 1 86 ? -1.786 7.347 2.996 1.00 90.56 86 GLY A CA 1
ATOM 649 C C . GLY A 1 86 ? -1.346 8.368 1.936 1.00 90.56 86 GLY A C 1
ATOM 650 O O . GLY A 1 86 ? -1.078 9.525 2.276 1.00 90.56 86 GLY A O 1
ATOM 651 N N . ARG A 1 87 ? -1.254 7.977 0.656 1.00 94.31 87 ARG A N 1
ATOM 652 C CA . ARG A 1 87 ? -0.849 8.821 -0.486 1.00 94.31 87 ARG A CA 1
ATOM 653 C C . ARG A 1 87 ? -1.964 9.107 -1.495 1.00 94.31 87 ARG A C 1
ATOM 655 O O . ARG A 1 87 ? -1.742 9.859 -2.444 1.00 94.31 87 ARG A O 1
ATOM 662 N N . MET A 1 88 ? -3.182 8.614 -1.282 1.00 93.31 88 MET A N 1
ATOM 663 C CA . MET A 1 88 ? -4.326 8.957 -2.142 1.00 93.31 88 MET A CA 1
ATOM 664 C C . MET A 1 88 ? -4.677 10.450 -2.119 1.00 93.31 88 MET A C 1
ATOM 666 O O . MET A 1 88 ? -5.169 10.985 -3.113 1.00 93.31 88 MET A O 1
ATOM 670 N N . SER A 1 89 ? -4.351 11.124 -1.014 1.00 91.69 89 SER A N 1
ATOM 671 C CA . SER A 1 89 ? -4.540 12.563 -0.792 1.00 91.69 89 SER A CA 1
ATOM 672 C C . SER A 1 89 ? -3.229 13.366 -0.869 1.00 91.69 89 SER A C 1
ATOM 674 O O . SER A 1 89 ? -3.149 14.465 -0.326 1.00 91.69 89 SER A O 1
ATOM 676 N N . ASP A 1 90 ? -2.181 12.830 -1.512 1.00 94.56 90 ASP A N 1
ATOM 677 C CA . ASP A 1 90 ? -0.887 13.515 -1.694 1.00 94.56 90 ASP A CA 1
ATOM 678 C C . ASP A 1 90 ? -1.039 14.880 -2.387 1.00 94.56 90 ASP A C 1
ATOM 680 O O . ASP A 1 90 ? -1.938 15.071 -3.195 1.00 94.56 90 ASP A O 1
ATOM 684 N N . GLN A 1 91 ? -0.144 15.839 -2.153 1.00 91.75 91 GLN A N 1
ATOM 685 C CA . GLN A 1 91 ? -0.180 17.134 -2.854 1.00 91.75 91 GLN A CA 1
ATOM 686 C C . GLN A 1 91 ? 0.159 17.000 -4.350 1.00 91.75 91 GLN A C 1
ATOM 688 O O . GLN A 1 91 ? -0.388 17.715 -5.195 1.00 91.75 91 GLN A O 1
ATOM 693 N N . ASN A 1 92 ? 1.002 16.030 -4.706 1.00 94.38 92 ASN A N 1
ATOM 694 C CA . ASN A 1 92 ? 1.416 15.762 -6.073 1.00 94.38 92 ASN A CA 1
ATOM 695 C C . ASN A 1 92 ? 0.370 14.904 -6.807 1.00 94.38 92 ASN A C 1
ATOM 697 O O . ASN A 1 92 ? 0.127 13.747 -6.459 1.00 94.38 92 ASN A O 1
ATOM 701 N N . GLN A 1 93 ? -0.233 15.454 -7.867 1.00 96.19 93 GLN A N 1
ATOM 702 C CA . GLN A 1 93 ? -1.309 14.786 -8.612 1.00 96.19 93 GLN A CA 1
ATOM 703 C C . GLN A 1 93 ? -0.891 13.434 -9.202 1.00 96.19 93 GLN A C 1
ATOM 705 O O . GLN A 1 93 ? -1.685 12.497 -9.182 1.00 96.19 93 GLN A O 1
ATOM 710 N N . ALA A 1 94 ? 0.339 13.311 -9.706 1.00 95.44 94 ALA A N 1
ATOM 711 C CA . ALA A 1 94 ? 0.806 12.059 -10.296 1.00 95.44 94 ALA A CA 1
ATOM 712 C C . ALA A 1 94 ? 0.916 10.945 -9.243 1.00 95.44 94 ALA A C 1
ATOM 714 O O . ALA A 1 94 ? 0.541 9.809 -9.521 1.00 95.44 94 ALA A O 1
ATOM 715 N N . VAL A 1 95 ? 1.365 11.284 -8.027 1.00 96.88 95 VAL A N 1
ATOM 716 C CA . VAL A 1 95 ? 1.398 10.350 -6.890 1.00 96.88 95 VAL A CA 1
ATOM 717 C C . VAL A 1 95 ? -0.020 9.925 -6.525 1.00 96.88 95 VAL A C 1
ATOM 719 O O . VAL A 1 95 ? -0.286 8.729 -6.484 1.00 96.88 95 VAL A O 1
ATOM 722 N N . ARG A 1 96 ? -0.952 10.878 -6.361 1.00 97.44 96 ARG A N 1
ATOM 723 C CA . ARG A 1 96 ? -2.359 10.559 -6.061 1.00 97.44 96 ARG A CA 1
ATOM 724 C C . ARG A 1 96 ? -2.959 9.591 -7.071 1.00 97.44 96 ARG A C 1
ATOM 726 O O . ARG A 1 96 ? -3.586 8.614 -6.678 1.00 97.44 96 ARG A O 1
ATOM 733 N N . LEU A 1 97 ? -2.804 9.867 -8.366 1.00 97.94 97 LEU A N 1
ATOM 734 C CA . LEU A 1 97 ? -3.388 9.041 -9.424 1.00 97.94 97 LEU A CA 1
ATOM 735 C C . LEU A 1 97 ? -2.792 7.631 -9.431 1.00 97.94 97 LEU A C 1
ATOM 737 O O . LEU A 1 97 ? -3.545 6.661 -9.469 1.00 97.94 97 LEU A O 1
ATOM 741 N N . ALA A 1 98 ? -1.463 7.521 -9.338 1.00 97.81 98 ALA A N 1
ATOM 742 C CA . ALA A 1 98 ? -0.784 6.231 -9.284 1.00 97.81 98 ALA A CA 1
ATOM 743 C C . ALA A 1 98 ? -1.199 5.432 -8.041 1.00 97.81 98 ALA A C 1
ATOM 745 O O . ALA A 1 98 ? -1.558 4.265 -8.156 1.00 97.81 98 ALA A O 1
ATOM 746 N N . CYS A 1 99 ? -1.219 6.054 -6.859 1.00 98.00 99 CYS A N 1
ATOM 747 C CA . CYS A 1 99 ? -1.593 5.369 -5.625 1.00 98.00 99 CYS A CA 1
ATOM 748 C C . CYS A 1 99 ? -3.065 4.937 -5.613 1.00 98.00 99 CYS A C 1
ATOM 750 O O . CYS A 1 99 ? -3.349 3.807 -5.220 1.00 98.00 99 CYS A O 1
ATOM 752 N N . ASN A 1 100 ? -3.982 5.782 -6.101 1.00 97.81 100 ASN A N 1
ATOM 753 C CA . ASN A 1 100 ? -5.400 5.436 -6.239 1.00 97.81 100 ASN A CA 1
ATOM 754 C C . ASN A 1 100 ? -5.608 4.239 -7.173 1.00 97.81 100 ASN A C 1
ATOM 756 O O . ASN A 1 100 ? -6.286 3.285 -6.800 1.00 97.81 100 ASN A O 1
ATOM 760 N N . ALA A 1 101 ? -5.005 4.270 -8.365 1.00 97.94 101 ALA A N 1
ATOM 761 C CA . ALA A 1 101 ? -5.136 3.185 -9.333 1.00 97.94 101 ALA A CA 1
ATOM 762 C C . ALA A 1 101 ? -4.543 1.872 -8.799 1.00 97.94 101 ALA A C 1
ATOM 764 O O . ALA A 1 101 ? -5.213 0.843 -8.819 1.00 97.94 101 ALA A O 1
ATOM 765 N N . THR A 1 102 ? -3.325 1.912 -8.248 1.00 98.19 102 THR A N 1
ATOM 766 C CA . THR A 1 102 ? -2.662 0.719 -7.698 1.00 98.19 102 THR A CA 1
ATOM 767 C C . THR A 1 102 ? -3.443 0.123 -6.529 1.00 98.19 102 THR A C 1
ATOM 769 O O . THR A 1 102 ? -3.612 -1.092 -6.460 1.00 98.19 102 THR A O 1
ATOM 772 N N . PHE A 1 103 ? -3.958 0.953 -5.618 1.00 97.19 103 PHE A N 1
ATOM 773 C CA . PHE A 1 103 ? -4.788 0.468 -4.517 1.00 97.19 103 PHE A CA 1
ATOM 774 C C . PHE A 1 103 ? -6.094 -0.152 -5.019 1.00 97.19 103 PHE A C 1
ATOM 776 O O . PHE A 1 103 ? -6.493 -1.196 -4.514 1.00 97.19 103 PHE A O 1
ATOM 783 N N . ALA A 1 104 ? -6.745 0.452 -6.021 1.00 96.56 104 ALA A N 1
ATOM 784 C CA . ALA A 1 104 ? -7.962 -0.097 -6.616 1.00 96.56 104 ALA A CA 1
ATOM 785 C C . ALA A 1 104 ? -7.728 -1.492 -7.222 1.00 96.56 104 ALA A C 1
ATOM 787 O O . ALA A 1 104 ? -8.589 -2.361 -7.108 1.00 96.56 104 ALA A O 1
ATOM 788 N N . THR A 1 105 ? -6.551 -1.739 -7.800 1.00 96.62 105 THR A N 1
ATOM 789 C CA . THR A 1 105 ? -6.154 -3.084 -8.237 1.00 96.62 105 THR A CA 1
ATOM 790 C C . THR A 1 105 ? -5.956 -4.021 -7.044 1.00 96.62 105 THR A C 1
ATOM 792 O O . THR A 1 105 ? -6.501 -5.120 -7.020 1.00 96.62 105 THR A O 1
ATOM 795 N N . LEU A 1 106 ? -5.212 -3.595 -6.020 1.00 96.19 106 LEU A N 1
ATOM 796 C CA . LEU A 1 106 ? -4.908 -4.437 -4.858 1.00 96.19 106 LEU A CA 1
ATOM 797 C C . LEU A 1 106 ? -6.149 -4.809 -4.037 1.00 96.19 106 LEU A C 1
ATOM 799 O O . LEU A 1 106 ? -6.267 -5.955 -3.611 1.00 96.19 106 LEU A O 1
ATOM 803 N N . ILE A 1 107 ? -7.098 -3.888 -3.850 1.00 93.38 107 ILE A N 1
ATOM 804 C CA . ILE A 1 107 ? -8.314 -4.165 -3.073 1.00 93.38 107 ILE A CA 1
ATOM 805 C C . ILE A 1 107 ? -9.204 -5.215 -3.749 1.00 93.38 107 ILE A C 1
ATOM 807 O O . ILE A 1 107 ? -9.855 -5.997 -3.062 1.00 93.38 107 ILE A O 1
ATOM 811 N N . GLN A 1 108 ? -9.188 -5.292 -5.084 1.00 92.81 108 GLN A N 1
ATOM 812 C CA . GLN A 1 108 ? -9.881 -6.348 -5.833 1.00 92.81 108 GLN A CA 1
ATOM 813 C C . GLN A 1 108 ? -9.221 -7.720 -5.652 1.00 92.81 108 GLN A C 1
ATOM 815 O O . GLN A 1 108 ? -9.889 -8.745 -5.770 1.00 92.81 108 GLN A O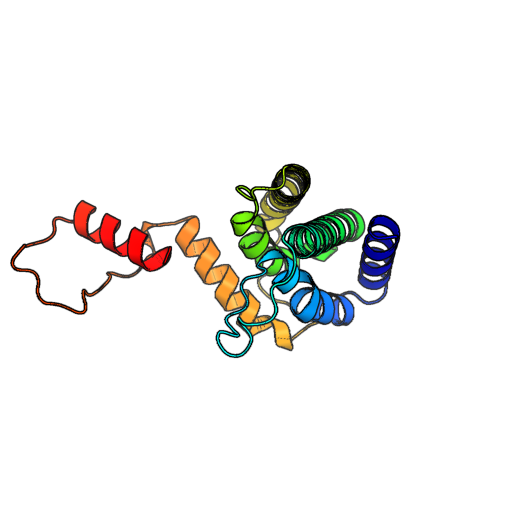 1
ATOM 820 N N . LEU A 1 109 ? -7.919 -7.743 -5.358 1.00 92.06 109 LEU A N 1
ATOM 821 C CA . LEU A 1 109 ? -7.139 -8.958 -5.134 1.00 92.06 109 LEU A CA 1
ATOM 822 C C . LEU A 1 109 ? -7.142 -9.414 -3.668 1.00 92.06 109 LEU A C 1
ATOM 824 O O . LEU A 1 109 ? -6.824 -10.570 -3.398 1.00 92.06 109 LEU A O 1
ATOM 828 N N . LEU A 1 110 ? -7.518 -8.541 -2.729 1.00 88.75 110 LEU A N 1
ATOM 829 C CA . LEU A 1 110 ? -7.519 -8.820 -1.290 1.00 88.75 110 LEU A CA 1
ATOM 830 C C . LEU A 1 110 ? -8.286 -10.099 -0.890 1.00 88.75 110 LEU A C 1
ATOM 832 O O . LEU A 1 110 ? -7.768 -10.836 -0.053 1.00 88.75 110 LEU A O 1
ATOM 836 N N . PRO A 1 111 ? -9.448 -10.445 -1.489 1.00 89.50 111 PRO A N 1
ATOM 837 C CA . PRO A 1 111 ? -10.146 -11.694 -1.168 1.00 89.50 111 PRO A CA 1
ATOM 838 C C . PRO A 1 111 ? -9.347 -12.971 -1.473 1.00 89.50 111 PRO A C 1
ATOM 840 O O . PRO A 1 111 ? -9.728 -14.046 -1.021 1.00 89.50 111 PRO A O 1
ATOM 843 N N . LEU A 1 112 ? -8.269 -12.871 -2.258 1.00 89.31 112 LEU A N 1
ATOM 844 C CA . LEU A 1 112 ? -7.395 -13.989 -2.605 1.00 89.31 112 LEU A CA 1
ATOM 845 C C . LEU A 1 112 ? -6.232 -14.166 -1.618 1.00 89.31 112 LEU A C 1
ATOM 847 O O . LEU A 1 112 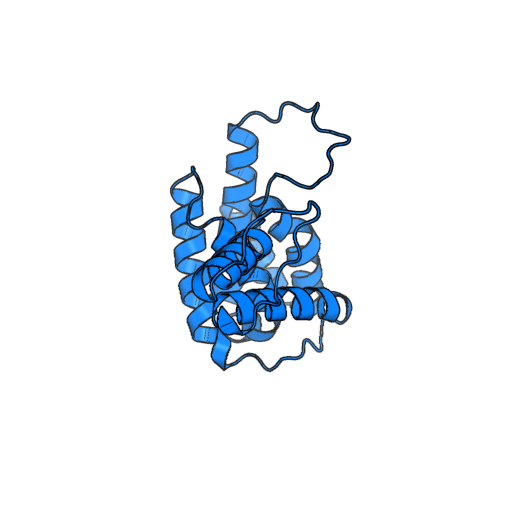? -5.443 -15.094 -1.803 1.00 89.31 112 LEU A O 1
ATOM 851 N N . ASP A 1 113 ? -6.081 -13.287 -0.617 1.00 86.12 113 ASP A N 1
ATOM 852 C CA . ASP A 1 113 ? -4.948 -13.334 0.312 1.00 86.12 113 ASP A CA 1
ATOM 853 C C . ASP A 1 113 ? -4.913 -14.677 1.065 1.00 86.12 113 ASP A C 1
ATOM 855 O O . ASP A 1 113 ? -5.833 -14.978 1.829 1.00 86.12 113 ASP A O 1
ATOM 859 N N . PRO A 1 114 ? -3.850 -15.494 0.905 1.00 79.06 114 PRO A N 1
ATOM 860 C CA . PRO A 1 114 ? -3.705 -16.751 1.637 1.00 79.06 114 PRO A CA 1
ATOM 861 C C . PRO A 1 114 ? -3.450 -16.544 3.140 1.00 79.06 114 PRO A C 1
ATOM 863 O O . PRO A 1 114 ? -3.265 -17.515 3.873 1.00 79.06 114 PRO A O 1
ATOM 866 N N . GLY A 1 115 ? -3.342 -15.296 3.606 1.00 76.81 115 GLY A N 1
ATOM 867 C CA . GLY A 1 115 ? -3.034 -14.919 4.984 1.00 76.81 115 GLY A CA 1
ATOM 868 C C . GLY A 1 115 ? -1.542 -15.028 5.308 1.00 76.81 115 GLY A C 1
ATOM 869 O O . GLY A 1 115 ? -0.974 -14.127 5.922 1.00 76.81 115 GLY A O 1
ATOM 870 N N . ALA A 1 116 ? -0.856 -16.062 4.820 1.00 78.56 116 ALA A N 1
ATOM 871 C CA . ALA A 1 116 ? 0.564 -16.300 5.087 1.00 78.56 116 ALA A CA 1
ATOM 872 C C . ALA A 1 116 ? 1.497 -15.869 3.935 1.00 78.56 116 ALA A C 1
ATOM 874 O O . ALA A 1 116 ? 1.174 -16.032 2.760 1.00 78.56 116 ALA A O 1
ATOM 875 N N . ILE A 1 117 ? 2.695 -15.376 4.282 1.00 81.56 117 ILE A N 1
ATOM 876 C CA . ILE A 1 117 ? 3.823 -15.190 3.351 1.00 81.56 117 ILE A CA 1
ATOM 877 C C . ILE A 1 117 ? 4.833 -16.314 3.603 1.00 81.56 117 ILE A C 1
ATOM 879 O O . ILE A 1 117 ? 5.449 -16.360 4.668 1.00 81.56 117 ILE A O 1
ATOM 883 N N . SER A 1 118 ? 5.016 -17.221 2.641 1.00 79.00 118 SER A N 1
ATOM 884 C CA . SER A 1 118 ? 5.924 -18.369 2.805 1.00 79.0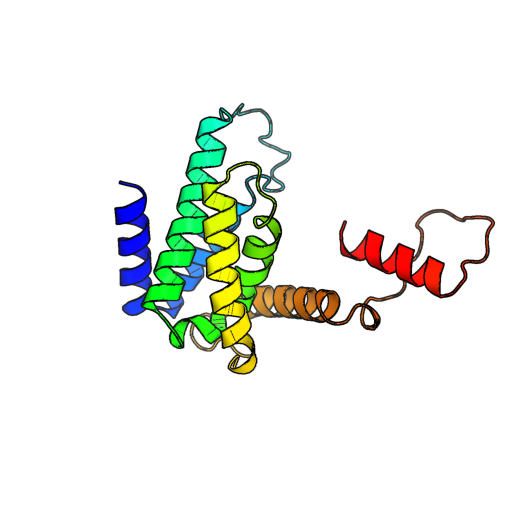0 118 SER A CA 1
ATOM 885 C C . SER A 1 118 ? 7.371 -18.077 2.395 1.00 79.00 118 SER A C 1
ATOM 887 O O . SER A 1 118 ? 8.289 -18.729 2.884 1.00 79.00 118 SER A O 1
ATOM 889 N N . ASP A 1 119 ? 7.583 -17.139 1.478 1.00 81.62 119 ASP A N 1
ATOM 890 C CA . ASP A 1 119 ? 8.850 -16.872 0.788 1.00 81.62 119 ASP A CA 1
ATOM 891 C C . ASP A 1 119 ? 9.602 -15.634 1.319 1.00 81.62 119 ASP A C 1
ATOM 893 O O . ASP A 1 119 ? 10.733 -15.366 0.907 1.00 81.62 119 ASP A O 1
ATOM 897 N N . ALA A 1 120 ? 9.016 -14.905 2.272 1.00 84.12 120 ALA A N 1
ATOM 898 C CA . ALA A 1 120 ? 9.637 -13.778 2.972 1.00 84.12 120 ALA A CA 1
ATOM 899 C C . A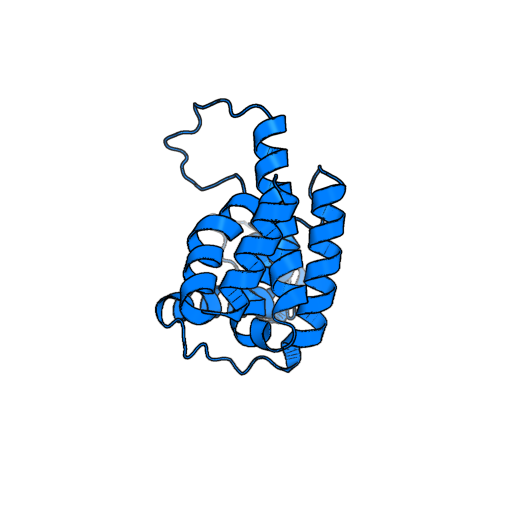LA A 1 120 ? 9.244 -13.758 4.467 1.00 84.12 120 ALA A C 1
ATOM 901 O O . ALA A 1 120 ? 8.426 -12.940 4.896 1.00 84.12 120 ALA A O 1
ATOM 902 N N . PRO A 1 121 ? 9.817 -14.655 5.295 1.00 85.25 121 PRO A N 1
ATOM 903 C CA . PRO A 1 121 ? 9.412 -14.824 6.694 1.00 85.25 121 PRO A CA 1
ATOM 904 C C . PRO A 1 121 ? 9.664 -13.585 7.569 1.00 85.25 121 PRO A C 1
ATOM 906 O O . PRO A 1 121 ? 8.993 -13.378 8.578 1.00 85.25 121 PRO A O 1
ATOM 909 N N . ASN A 1 122 ? 10.601 -12.724 7.175 1.00 89.62 122 ASN A N 1
ATOM 910 C CA . ASN A 1 122 ? 10.883 -11.455 7.842 1.00 89.62 122 ASN A CA 1
ATOM 911 C C . ASN A 1 122 ? 9.754 -10.421 7.706 1.00 89.62 122 ASN A C 1
ATOM 913 O O . ASN A 1 122 ? 9.713 -9.494 8.507 1.00 89.62 122 ASN A O 1
ATOM 917 N N . LEU A 1 123 ? 8.839 -10.587 6.745 1.00 92.38 123 LEU A N 1
ATOM 918 C CA . LEU A 1 123 ? 7.705 -9.681 6.538 1.00 92.38 123 LEU A CA 1
ATOM 919 C C . LEU A 1 123 ? 6.438 -10.113 7.290 1.00 92.38 123 LEU A C 1
ATOM 921 O O . LEU A 1 123 ? 5.468 -9.366 7.317 1.00 92.38 123 LEU A O 1
ATOM 925 N N . ILE A 1 124 ? 6.423 -11.292 7.926 1.00 91.94 124 ILE A N 1
ATOM 926 C CA . ILE A 1 124 ? 5.219 -11.838 8.583 1.00 91.94 124 ILE A CA 1
ATOM 927 C C . ILE A 1 124 ? 4.694 -10.898 9.675 1.00 91.94 124 ILE A C 1
ATOM 929 O O . ILE A 1 124 ? 3.489 -10.680 9.777 1.00 91.94 124 ILE A O 1
ATOM 933 N N . LYS A 1 125 ? 5.593 -10.335 10.491 1.00 92.00 125 LYS A N 1
ATOM 934 C CA . LYS A 1 125 ? 5.210 -9.429 11.585 1.00 92.00 125 LYS A CA 1
ATOM 935 C C . LYS A 1 125 ? 4.624 -8.120 11.064 1.00 92.00 125 LYS A C 1
ATOM 937 O O . LYS A 1 125 ? 3.590 -7.690 11.556 1.00 92.00 125 LYS A O 1
ATOM 942 N N . GLU A 1 126 ? 5.281 -7.529 10.071 1.00 92.00 126 GLU A N 1
ATOM 943 C CA . GLU A 1 126 ? 4.834 -6.292 9.428 1.00 92.00 126 GLU A CA 1
ATOM 944 C C . GLU A 1 126 ? 3.486 -6.515 8.742 1.00 92.00 126 GLU A C 1
ATOM 946 O O . GLU A 1 126 ? 2.544 -5.773 8.987 1.00 92.00 126 GLU A O 1
ATOM 951 N N . LYS A 1 127 ? 3.324 -7.631 8.018 1.00 92.81 127 LYS A N 1
ATOM 952 C CA . LYS A 1 127 ? 2.039 -7.987 7.409 1.00 92.81 127 LYS A CA 1
ATOM 953 C C . LYS A 1 127 ? 0.948 -8.113 8.464 1.00 92.81 127 LYS A C 1
ATOM 955 O O . LYS A 1 127 ? -0.117 -7.552 8.274 1.00 92.81 127 LYS A O 1
ATOM 960 N N . ALA A 1 128 ? 1.198 -8.814 9.569 1.00 92.12 128 ALA A N 1
ATOM 961 C CA . ALA A 1 128 ? 0.200 -8.968 10.626 1.00 92.12 128 ALA A CA 1
ATOM 962 C C . ALA A 1 128 ? -0.228 -7.618 11.231 1.00 92.12 128 ALA A C 1
ATOM 964 O O . ALA A 1 128 ? -1.403 -7.431 11.545 1.00 92.12 128 ALA A O 1
ATOM 965 N N . GLN A 1 129 ? 0.709 -6.677 11.374 1.00 92.12 129 GLN A N 1
ATOM 966 C CA . GLN A 1 129 ? 0.415 -5.317 11.821 1.00 92.12 129 GLN A CA 1
ATOM 967 C C . GLN A 1 129 ? -0.448 -4.564 10.801 1.00 92.12 129 GLN A C 1
ATOM 969 O O . GLN A 1 129 ? -1.500 -4.043 11.173 1.00 92.12 129 GLN A O 1
ATOM 974 N N . GLU A 1 130 ? -0.053 -4.563 9.528 1.00 92.50 130 GLU A N 1
ATOM 975 C CA . GLU A 1 130 ? -0.797 -3.884 8.461 1.00 92.50 130 GLU A CA 1
ATOM 976 C C . GLU A 1 130 ? -2.177 -4.517 8.219 1.00 92.50 130 GLU A C 1
ATOM 978 O O . GLU A 1 130 ? -3.158 -3.811 7.994 1.00 92.50 130 GLU A O 1
ATOM 983 N N . THR A 1 131 ? -2.298 -5.844 8.336 1.00 92.00 131 THR A N 1
ATOM 984 C CA . THR A 1 131 ? -3.579 -6.564 8.257 1.00 92.00 131 THR A CA 1
ATOM 985 C C . THR A 1 131 ? -4.503 -6.123 9.378 1.00 92.00 131 THR A C 1
ATOM 987 O O . THR A 1 131 ? -5.648 -5.774 9.109 1.00 92.00 131 THR A O 1
ATOM 990 N N . ARG A 1 132 ? -4.007 -6.062 10.619 1.00 91.38 132 ARG A N 1
ATOM 991 C CA . ARG A 1 132 ? -4.806 -5.600 11.758 1.00 91.38 132 ARG A CA 1
ATOM 992 C C . ARG A 1 132 ? -5.267 -4.153 11.579 1.00 91.38 132 ARG A C 1
ATOM 994 O O . ARG A 1 132 ? -6.420 -3.849 11.871 1.00 91.38 132 ARG A O 1
ATOM 1001 N N . PHE A 1 133 ? -4.388 -3.273 11.100 1.00 91.62 133 PHE A N 1
ATOM 1002 C CA . PHE A 1 133 ? -4.753 -1.888 10.800 1.00 91.62 133 PHE A CA 1
ATOM 1003 C C . PHE A 1 133 ? -5.850 -1.824 9.728 1.00 91.62 133 PHE A C 1
ATOM 1005 O O . PHE A 1 133 ? -6.858 -1.142 9.908 1.00 91.62 133 PHE A O 1
ATOM 1012 N N . LEU A 1 134 ? -5.693 -2.576 8.634 1.00 90.12 134 LEU A N 1
ATOM 1013 C CA . LEU A 1 134 ? -6.662 -2.607 7.541 1.00 90.12 134 LEU A CA 1
ATOM 1014 C C . LEU A 1 134 ? -8.017 -3.185 7.983 1.00 90.12 134 LEU A C 1
ATOM 1016 O O . LEU A 1 134 ? -9.059 -2.652 7.611 1.00 90.12 134 LEU A O 1
ATOM 1020 N N . GLU A 1 135 ? -8.023 -4.231 8.811 1.00 90.25 135 GLU A N 1
ATOM 1021 C CA . GLU A 1 135 ? -9.240 -4.786 9.415 1.00 90.25 135 GLU A CA 1
ATOM 1022 C C . GLU A 1 135 ? -9.975 -3.749 10.271 1.00 90.25 135 GLU A C 1
ATOM 1024 O O . GLU A 1 135 ? -11.188 -3.597 10.139 1.00 90.25 135 GLU A O 1
ATOM 1029 N N . GLN A 1 136 ? -9.249 -2.997 11.103 1.00 91.81 136 GLN A N 1
ATOM 1030 C CA . GLN A 1 136 ? -9.813 -1.926 11.930 1.00 91.81 136 GLN A CA 1
ATOM 1031 C C . GLN A 1 136 ? -10.357 -0.765 11.095 1.00 91.81 136 GLN A C 1
ATOM 1033 O O . GLN A 1 136 ? -11.417 -0.220 11.407 1.00 91.81 136 GLN A O 1
ATOM 1038 N N . LEU A 1 137 ? -9.678 -0.434 9.997 1.00 89.12 137 LEU A N 1
ATOM 1039 C CA . LEU A 1 137 ? -10.130 0.582 9.055 1.00 89.12 137 LEU A CA 1
ATOM 1040 C C . LEU A 1 137 ? -11.434 0.172 8.350 1.00 89.12 137 LEU A C 1
ATOM 1042 O O . LEU A 1 137 ? -12.322 1.004 8.165 1.00 89.12 137 LEU A O 1
ATOM 1046 N N . LEU A 1 138 ? -11.558 -1.099 7.953 1.00 87.00 138 LEU A N 1
ATOM 1047 C CA . LEU A 1 138 ? -12.749 -1.635 7.281 1.00 87.00 138 LEU A CA 1
ATOM 1048 C C . LEU A 1 138 ? -13.897 -1.934 8.254 1.00 87.00 138 LEU A C 1
ATOM 1050 O O . LEU A 1 138 ? -15.064 -1.876 7.867 1.00 87.00 138 LEU A O 1
ATOM 1054 N N . ASN A 1 139 ? -13.577 -2.241 9.511 1.00 90.12 139 ASN A N 1
ATOM 1055 C CA . ASN A 1 139 ? -14.536 -2.506 10.575 1.00 90.12 139 ASN A CA 1
ATOM 1056 C C . ASN A 1 139 ? -14.239 -1.635 11.811 1.00 90.12 139 ASN A C 1
ATOM 1058 O O . ASN A 1 139 ? -13.622 -2.117 12.770 1.00 90.12 139 ASN A O 1
ATOM 1062 N N . PRO A 1 140 ? -14.739 -0.383 11.842 1.00 87.44 140 PRO A N 1
ATOM 1063 C CA . PRO A 1 140 ? -14.500 0.549 12.946 1.00 87.44 140 PRO A CA 1
ATOM 1064 C C . PRO A 1 140 ? -14.956 0.032 14.317 1.00 87.44 140 PRO A C 1
ATOM 1066 O O . PRO A 1 140 ? -14.420 0.434 15.343 1.00 87.44 140 PRO A O 1
ATOM 1069 N N . SER A 1 141 ? -15.925 -0.890 14.364 1.00 87.62 141 SER A N 1
ATOM 1070 C CA . SER A 1 141 ? -16.395 -1.496 15.618 1.00 87.62 141 SER A CA 1
ATOM 1071 C C . SER A 1 141 ? -15.375 -2.435 16.271 1.00 87.62 141 SER A C 1
ATOM 1073 O O . SER A 1 141 ? -15.548 -2.798 17.430 1.00 87.62 141 SER A O 1
ATOM 1075 N N . SER A 1 142 ? -14.325 -2.839 15.549 1.00 90.31 142 SER A N 1
ATOM 1076 C CA . SER A 1 142 ? -13.217 -3.638 16.091 1.00 90.31 142 SER A CA 1
ATOM 1077 C C . SER A 1 142 ? -12.124 -2.794 16.766 1.00 90.31 142 SER A C 1
ATOM 1079 O O . SER A 1 142 ? -11.177 -3.345 17.339 1.00 90.31 142 SER A O 1
ATOM 1081 N N . ILE A 1 143 ? -12.234 -1.462 16.704 1.00 93.31 143 ILE A N 1
ATOM 1082 C CA . ILE A 1 143 ? -11.280 -0.545 17.328 1.00 93.31 143 ILE A CA 1
ATOM 1083 C C . ILE A 1 143 ? -11.495 -0.556 18.853 1.00 93.31 143 ILE A C 1
ATOM 1085 O O . ILE A 1 143 ? -12.626 -0.362 19.304 1.00 93.31 143 ILE A O 1
ATOM 1089 N N . PRO A 1 144 ? -10.438 -0.782 19.657 1.00 92.19 144 PRO A N 1
ATOM 1090 C CA . PRO A 1 144 ? -10.530 -0.776 21.115 1.00 92.19 144 PRO A CA 1
ATOM 1091 C C . PRO A 1 144 ? -10.953 0.579 21.691 1.00 92.19 144 PRO A C 1
ATOM 1093 O O . PRO A 1 144 ? -10.688 1.623 21.100 1.00 92.19 144 PRO A O 1
ATOM 1096 N N . ASP A 1 145 ? -11.528 0.559 22.894 1.00 92.94 145 ASP A N 1
ATOM 1097 C CA . ASP A 1 145 ? -11.854 1.787 23.616 1.00 92.94 145 ASP A CA 1
ATOM 1098 C C . ASP A 1 145 ? -10.598 2.548 24.053 1.00 92.94 145 ASP A C 1
ATOM 1100 O O . ASP A 1 145 ? -9.794 2.066 24.860 1.00 92.94 145 ASP A O 1
ATOM 1104 N N . THR A 1 146 ? -10.463 3.773 23.551 1.00 92.19 146 THR A N 1
ATOM 1105 C CA . THR A 1 146 ? -9.399 4.702 23.915 1.00 92.19 146 THR A CA 1
ATOM 1106 C C . THR A 1 146 ? -9.599 5.217 25.329 1.00 92.19 146 THR A C 1
ATOM 1108 O O . THR A 1 146 ? -10.655 5.747 25.694 1.00 92.19 146 THR A O 1
ATOM 1111 N N . LYS A 1 147 ? -8.532 5.120 26.125 1.00 89.62 147 LYS A N 1
ATOM 1112 C CA . LYS A 1 147 ? -8.458 5.708 27.461 1.00 89.62 147 LYS A CA 1
ATOM 1113 C C . LYS A 1 147 ? -7.738 7.042 27.382 1.00 89.62 147 LYS A C 1
ATOM 1115 O O . LYS A 1 147 ? -6.576 7.099 26.991 1.00 89.62 147 LYS A O 1
ATOM 1120 N N . LEU A 1 148 ? -8.418 8.107 27.793 1.00 86.12 148 LEU A N 1
ATOM 1121 C CA . LEU A 1 148 ? -7.803 9.426 27.852 1.00 86.12 148 LEU A CA 1
ATOM 1122 C C . LEU A 1 148 ? -6.691 9.447 28.915 1.00 86.12 148 LEU A C 1
ATOM 1124 O O . LEU A 1 148 ? -6.903 8.960 30.028 1.00 86.12 148 LEU A O 1
ATOM 1128 N N . PRO A 1 149 ? -5.523 10.042 28.613 1.00 87.38 149 PRO A N 1
ATOM 1129 C CA . PRO A 1 149 ? -4.421 10.153 29.570 1.00 87.38 149 PRO A CA 1
ATOM 1130 C C . PRO A 1 149 ? -4.711 11.166 30.687 1.00 87.38 149 PRO A C 1
ATOM 1132 O O . PRO A 1 149 ? -4.008 11.195 31.694 1.00 87.38 149 PRO A O 1
ATOM 1135 N N . ILE A 1 150 ? -5.737 12.004 30.506 1.00 89.44 150 ILE A N 1
ATOM 1136 C CA . ILE A 1 150 ? -6.178 13.018 31.460 1.00 89.44 150 ILE A CA 1
ATOM 1137 C C . ILE A 1 150 ? -7.631 12.763 31.884 1.00 89.44 150 ILE A C 1
ATOM 1139 O O . ILE A 1 150 ? -8.452 12.375 31.049 1.00 89.44 150 ILE A O 1
ATOM 1143 N N . PRO A 1 151 ? -7.977 13.002 33.160 1.00 86.88 151 PRO A N 1
ATOM 1144 C CA . PRO A 1 151 ? -9.354 12.905 33.616 1.00 86.88 151 PRO A CA 1
ATOM 1145 C C . PRO A 1 151 ? -10.184 14.040 33.009 1.00 86.88 151 PRO A C 1
ATOM 1147 O O . PRO A 1 151 ? -9.842 15.216 33.132 1.00 86.88 151 PRO A O 1
ATOM 1150 N N . VAL A 1 152 ? -11.299 13.685 32.375 1.00 85.88 152 VAL A N 1
ATOM 1151 C CA . VAL A 1 152 ? -12.284 14.636 31.850 1.00 85.88 152 VAL A CA 1
ATOM 1152 C C . VAL A 1 152 ? -13.557 14.493 32.674 1.00 85.88 152 VAL A C 1
ATOM 1154 O O . VAL A 1 152 ? -14.067 13.389 32.840 1.00 85.88 152 VAL A O 1
ATOM 1157 N N . ALA A 1 153 ? -14.076 15.605 33.199 1.00 88.44 153 ALA A N 1
ATOM 1158 C CA . ALA A 1 153 ? -15.310 15.637 33.988 1.00 88.44 153 ALA A CA 1
ATOM 1159 C C . ALA A 1 153 ? -16.561 15.550 33.088 1.00 88.44 153 ALA A C 1
ATOM 1161 O O . ALA A 1 153 ? -17.411 16.439 33.092 1.00 88.44 153 ALA A O 1
ATOM 1162 N N . ALA A 1 154 ? -16.638 14.502 32.270 1.00 87.31 154 ALA A N 1
ATOM 1163 C CA . ALA A 1 154 ? -17.761 14.224 31.389 1.00 87.31 154 ALA A CA 1
ATOM 1164 C C . ALA A 1 154 ? -17.931 12.712 31.212 1.00 87.31 154 ALA A C 1
ATOM 1166 O O . ALA A 1 154 ? -16.955 11.984 31.048 1.00 87.31 154 ALA A O 1
ATOM 1167 N N . GLU A 1 155 ? -19.180 12.254 31.190 1.00 89.06 155 GLU A N 1
ATOM 1168 C CA . GLU A 1 155 ? -19.512 10.898 30.762 1.00 89.06 155 GLU A CA 1
ATOM 1169 C C . GLU A 1 155 ? -19.674 10.886 29.241 1.00 89.06 155 GLU A C 1
ATOM 1171 O O . GLU A 1 155 ? -20.513 11.603 28.684 1.00 89.06 155 GLU A O 1
ATOM 1176 N N . LEU A 1 156 ? -18.853 10.088 28.559 1.00 90.19 156 LEU A N 1
ATOM 1177 C CA . LEU A 1 156 ? -18.944 9.941 27.112 1.00 90.19 156 LEU A CA 1
ATOM 1178 C C . LEU A 1 156 ? -20.098 9.003 26.755 1.00 90.19 156 LEU A C 1
ATOM 1180 O O . LEU A 1 156 ? -20.176 7.866 27.217 1.00 90.19 156 LEU A O 1
ATOM 1184 N N . ARG A 1 157 ? -20.982 9.467 25.871 1.00 94.31 157 ARG A N 1
ATOM 1185 C CA . ARG A 1 157 ? -21.964 8.605 25.202 1.00 94.31 157 ARG A CA 1
ATOM 1186 C C . ARG A 1 157 ? -21.247 7.645 24.253 1.00 94.31 157 ARG A C 1
ATOM 1188 O O . ARG A 1 157 ? -20.163 7.949 23.760 1.00 94.31 157 ARG A O 1
ATOM 1195 N N . SER A 1 158 ? -21.898 6.537 23.900 1.00 91.62 158 SER A N 1
ATOM 1196 C CA . SER A 1 158 ? -21.321 5.500 23.029 1.00 91.62 158 SER A CA 1
ATOM 1197 C C . SER A 1 158 ? -20.737 6.042 21.716 1.00 91.62 158 SER A C 1
ATOM 1199 O O . SER A 1 158 ? -19.612 5.703 21.373 1.00 91.62 158 SER A O 1
ATOM 1201 N N . TYR A 1 159 ? -21.436 6.936 21.010 1.00 92.62 159 TYR A N 1
ATOM 1202 C CA . TYR A 1 159 ? -20.923 7.537 19.769 1.00 92.62 159 TYR A CA 1
ATOM 1203 C C . TYR A 1 159 ? -19.751 8.506 19.999 1.00 92.62 159 TYR A C 1
ATOM 1205 O O . TYR A 1 159 ? -18.929 8.693 19.108 1.00 92.62 159 TYR A O 1
ATOM 1213 N N . GLN A 1 160 ? -19.662 9.131 21.179 1.00 94.06 160 GLN A N 1
ATOM 1214 C CA . GLN A 1 160 ? -18.540 10.005 21.533 1.00 94.06 160 GLN A CA 1
ATOM 1215 C C . GLN A 1 160 ? -17.300 9.171 21.844 1.00 94.06 160 GLN A C 1
ATOM 1217 O O . GLN A 1 160 ? -16.219 9.515 21.379 1.00 94.06 160 GLN A O 1
ATOM 1222 N N . GLN A 1 161 ? -17.469 8.053 22.560 1.00 92.62 161 GLN A N 1
ATOM 1223 C CA . GLN A 1 161 ? -16.400 7.080 22.776 1.00 92.62 161 GLN A CA 1
ATOM 1224 C C . GLN A 1 161 ? -15.929 6.492 21.441 1.00 92.62 161 GLN A C 1
ATOM 1226 O O . GLN A 1 161 ? -14.740 6.516 21.165 1.00 92.62 161 GLN A O 1
ATOM 1231 N N . GLN A 1 162 ? -16.843 6.069 20.562 1.00 92.25 162 GLN A N 1
ATOM 1232 C CA . GLN A 1 162 ? -16.481 5.595 19.219 1.00 92.25 162 GLN A CA 1
ATOM 1233 C C . GLN A 1 162 ? -15.747 6.668 18.402 1.00 92.25 162 GLN A C 1
ATOM 1235 O O . GLN A 1 162 ? -14.773 6.359 17.722 1.00 92.25 162 GLN A O 1
ATOM 1240 N N . GLY A 1 163 ? -16.174 7.931 18.494 1.00 93.25 163 GLY A N 1
ATOM 1241 C CA . GLY A 1 163 ? -15.471 9.051 17.870 1.00 93.25 163 GLY A CA 1
ATOM 1242 C C . GLY A 1 163 ? -14.055 9.236 18.419 1.00 93.25 163 GLY A C 1
ATOM 1243 O O . GLY A 1 163 ? -13.129 9.453 17.645 1.00 93.25 163 GLY A O 1
ATOM 1244 N N . LEU A 1 164 ? -13.868 9.099 19.734 1.00 93.50 164 LEU A N 1
ATOM 1245 C CA . LEU A 1 164 ? -12.550 9.141 20.364 1.00 93.50 164 LEU A CA 1
ATOM 1246 C C . LEU A 1 164 ? -11.668 7.968 19.912 1.00 93.50 164 LEU A C 1
ATOM 1248 O O . LEU A 1 164 ? -10.528 8.199 19.524 1.00 93.50 164 LEU A O 1
ATOM 1252 N N . ASN A 1 165 ? -12.215 6.750 19.897 1.00 94.31 165 ASN A N 1
ATOM 1253 C CA . ASN A 1 165 ? -11.531 5.550 19.412 1.00 94.31 165 ASN A CA 1
ATOM 1254 C C . ASN A 1 165 ? -11.043 5.742 17.970 1.00 94.31 165 ASN A C 1
ATOM 1256 O O . ASN A 1 165 ? -9.918 5.388 17.635 1.00 94.31 165 ASN A O 1
ATOM 1260 N N . TRP A 1 166 ? -11.876 6.350 17.118 1.00 93.94 166 TRP A N 1
ATOM 1261 C CA . TRP A 1 166 ? -11.527 6.642 15.729 1.00 93.94 166 TRP A CA 1
ATOM 1262 C C . TRP A 1 166 ? -10.406 7.679 15.603 1.00 93.94 166 TRP A C 1
ATOM 1264 O O . TRP A 1 166 ? -9.520 7.530 14.767 1.00 93.94 166 TRP A O 1
ATOM 1274 N N . LEU A 1 167 ? -10.431 8.728 16.432 1.00 92.25 167 LEU A N 1
ATOM 1275 C CA . LEU A 1 167 ? -9.388 9.757 16.435 1.00 92.25 167 LEU A CA 1
ATOM 1276 C C . LEU A 1 167 ? -8.041 9.207 16.906 1.00 92.25 167 LEU A C 1
ATOM 1278 O O . LEU A 1 167 ? -7.023 9.543 16.313 1.00 92.25 167 LEU A O 1
ATOM 1282 N N . ASP A 1 168 ? -8.042 8.371 17.940 1.00 92.06 168 ASP A N 1
ATOM 1283 C CA . ASP A 1 168 ? -6.836 7.728 18.469 1.00 92.06 168 ASP A CA 1
ATOM 1284 C C . ASP A 1 168 ? -6.267 6.694 17.489 1.00 92.06 168 ASP A C 1
ATOM 1286 O O . ASP A 1 168 ? -5.063 6.632 17.288 1.00 92.06 168 ASP A O 1
ATOM 1290 N N . PHE A 1 169 ? -7.132 5.935 16.809 1.00 91.94 169 PHE A N 1
ATOM 1291 C CA . PHE A 1 169 ? -6.733 4.980 15.771 1.00 91.94 169 PHE A CA 1
ATOM 1292 C C . PHE A 1 169 ? -6.029 5.636 14.570 1.00 91.94 169 PHE A C 1
ATOM 1294 O O . PHE A 1 169 ? -5.130 5.035 13.984 1.00 91.94 169 PHE A O 1
ATOM 1301 N N . LEU A 1 170 ? -6.452 6.842 14.175 1.00 86.38 170 LEU A N 1
ATOM 1302 C CA . LEU A 1 170 ? -5.889 7.561 13.024 1.00 86.38 170 LEU A CA 1
ATOM 1303 C C . LEU A 1 170 ? -4.655 8.417 13.352 1.00 86.38 170 LEU A C 1
ATOM 1305 O O . LEU A 1 170 ? -4.074 8.992 12.426 1.00 86.38 170 LEU A O 1
ATOM 1309 N N . ASN A 1 171 ? -4.306 8.561 14.631 1.00 82.44 171 ASN A N 1
ATOM 1310 C CA . ASN A 1 171 ? -3.220 9.418 15.111 1.00 82.44 171 ASN A CA 1
ATOM 1311 C C . ASN A 1 171 ? -1.895 8.656 15.219 1.00 82.44 171 ASN A C 1
ATOM 1313 O O . ASN A 1 171 ? -0.879 9.195 14.724 1.00 82.44 171 ASN A O 1
#

InterPro domains:
  IPR011989 Armadillo-like helical [G3DSA:1.25.10.10] (1-148)
  IPR016024 Armadillo-type fold [SSF48371] (1-166)
  IPR044972 TATA-binding protein-associated factor Mot1 [PTHR36498] (1-171)

Organism: NCBI:txid1563983

Radius of gyration: 18.19 Å; chains: 1; bounding box: 41×39×50 Å

pLDDT: mean 88.76, std 13.39, range [39.47, 98.44]

Foldseek 3Di:
DLLVVLLVLLVVCVVQVQVSLVCLLVPLLVLLVLPDVCPVPPPPPPDPVNSVSSLLSSLSSLLNNCVNCPLPCQQVLLSLLVSLVVQCPPPDPSSNVSSVVSNVSSVVNNVVHPLDDPSHPVCNVVSVVSVVLVVCVVPVVPQDFDDDPDDDPDDDDPVRRSVVSVVVSVD